Protein AF-Q1DBN6-F1 (afdb_monomer)

Foldseek 3Di:
DQDQPPPQFPDDDPDPPDTDHDADVPRDDDPVSVVVSVVSVVVVVVVPPDPPPPPDD

Solvent-accessible surface area (backbone atoms only — not comparable to full-atom values): 3955 Å² total; per-residue (Å²): 132,88,86,69,92,80,62,69,66,77,40,74,48,96,52,105,86,50,76,33,64,81,80,58,91,92,61,84,74,59,65,66,59,52,50,50,52,53,51,52,52,48,50,53,60,63,70,50,68,76,71,80,75,77,80,81,128

Organism: Myxococcus xanthus (strain DK1622) (NCBI:txid246197)

Secondary structure (DSSP, 8-state):
----TT----B--SSTT--B----TT----HHHHHHHHHHHHHHHHHS---------

Radius of gyration: 14.38 Å; Cα contacts (8 Å, |Δi|>4): 28; chains: 1; bounding box: 24×39×31 Å

pLDDT: mean 75.15, std 13.46, range [46.28, 90.69]

Mean predicted aligned error: 9.36 Å

Structure (mmCIF, N/CA/C/O backbone):
data_AF-Q1DBN6-F1
#
_entry.id   AF-Q1DBN6-F1
#
loop_
_atom_site.group_PDB
_atom_site.id
_atom_site.type_symbol
_atom_site.label_atom_id
_atom_site.label_alt_id
_atom_site.label_comp_id
_atom_site.label_asym_id
_atom_site.label_entity_id
_atom_site.label_seq_id
_atom_site.pdbx_PDB_ins_code
_atom_site.Cartn_x
_atom_site.Cartn_y
_atom_site.Cartn_z
_atom_site.occupancy
_atom_site.B_iso_or_equiv
_atom_site.auth_seq_id
_atom_site.auth_comp_id
_atom_site.auth_asym_id
_atom_site.auth_atom_id
_atom_site.pdbx_PDB_model_num
ATOM 1 N N . MET A 1 1 ? 0.348 2.438 15.917 1.00 60.62 1 MET A N 1
ATOM 2 C CA . MET A 1 1 ? 1.267 2.290 14.769 1.00 60.62 1 MET A CA 1
ATOM 3 C C . MET A 1 1 ? 0.823 1.062 13.993 1.00 60.62 1 MET A C 1
ATOM 5 O O . MET A 1 1 ? 0.411 0.109 14.639 1.00 60.62 1 MET A O 1
ATOM 9 N N . LEU A 1 2 ? 0.789 1.110 12.657 1.00 65.25 2 LEU A N 1
ATOM 10 C CA . LEU A 1 2 ? 0.388 -0.044 11.848 1.00 65.25 2 LEU A CA 1
ATOM 11 C C . LEU A 1 2 ? 1.542 -1.052 11.818 1.00 65.25 2 LEU A C 1
ATOM 13 O O . LEU A 1 2 ? 2.609 -0.729 11.290 1.00 65.25 2 LEU A O 1
ATOM 17 N N . GLU A 1 3 ? 1.339 -2.230 12.404 1.00 65.56 3 GLU A N 1
ATOM 18 C CA . GLU A 1 3 ? 2.287 -3.336 12.276 1.00 65.56 3 GLU A CA 1
ATOM 19 C C . GLU A 1 3 ? 2.227 -3.875 10.845 1.00 65.56 3 GLU A C 1
ATOM 21 O O . GLU A 1 3 ? 1.148 -4.127 10.309 1.00 65.56 3 GLU A O 1
ATOM 26 N N . GLU A 1 4 ? 3.388 -3.980 10.203 1.00 64.12 4 GLU A N 1
ATOM 27 C CA . GLU A 1 4 ? 3.502 -4.377 8.801 1.00 64.12 4 GLU A CA 1
ATOM 28 C C . GLU A 1 4 ? 4.531 -5.512 8.706 1.00 64.12 4 GLU A C 1
ATOM 30 O O . GLU A 1 4 ? 5.731 -5.238 8.744 1.00 64.12 4 GLU A O 1
ATOM 35 N N . PRO A 1 5 ? 4.084 -6.779 8.667 1.00 63.16 5 PRO A N 1
ATOM 36 C CA . PRO A 1 5 ? 4.977 -7.935 8.637 1.00 63.16 5 PRO A CA 1
ATOM 37 C C . PRO A 1 5 ? 5.542 -8.224 7.240 1.00 63.16 5 PRO A C 1
ATOM 39 O O . PRO A 1 5 ? 6.479 -9.008 7.126 1.00 63.16 5 PRO A O 1
ATOM 42 N N . SER A 1 6 ? 4.989 -7.617 6.182 1.00 68.88 6 SER A N 1
ATOM 43 C CA . SER A 1 6 ? 5.409 -7.864 4.796 1.00 68.88 6 SER A CA 1
ATOM 44 C C . SER A 1 6 ? 6.704 -7.140 4.418 1.00 68.88 6 SER A C 1
ATOM 46 O O . SER A 1 6 ? 7.277 -7.437 3.375 1.00 68.88 6 SER A O 1
ATOM 48 N N . GLY A 1 7 ? 7.152 -6.172 5.224 1.00 71.69 7 GLY A N 1
ATOM 49 C CA . GLY A 1 7 ? 8.314 -5.339 4.912 1.00 71.69 7 GLY A CA 1
ATOM 50 C C . GLY A 1 7 ? 8.101 -4.420 3.703 1.00 71.69 7 GLY A C 1
ATOM 51 O O . GLY A 1 7 ? 9.073 -4.013 3.079 1.00 71.69 7 GLY A O 1
ATOM 52 N N . LEU A 1 8 ? 6.849 -4.087 3.365 1.00 81.00 8 LEU A N 1
ATOM 53 C CA . LEU A 1 8 ? 6.509 -3.305 2.167 1.00 81.00 8 LEU A CA 1
ATOM 54 C C . LEU A 1 8 ? 7.055 -1.876 2.213 1.00 81.00 8 LEU A C 1
ATOM 56 O O .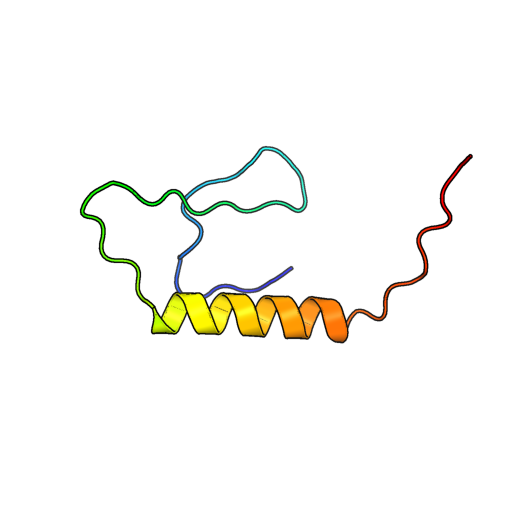 LEU A 1 8 ? 7.351 -1.292 1.179 1.00 81.00 8 LEU A O 1
ATOM 60 N N . PHE A 1 9 ? 7.164 -1.294 3.405 1.00 83.44 9 PHE A N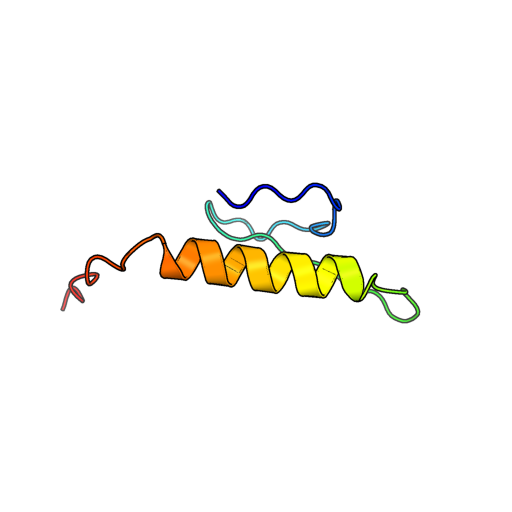 1
ATOM 61 C CA . PHE A 1 9 ? 7.718 0.044 3.575 1.00 83.44 9 PHE A CA 1
ATOM 62 C C . PHE A 1 9 ? 9.243 0.005 3.508 1.00 83.44 9 PHE A C 1
ATOM 64 O O . PHE A 1 9 ? 9.892 -0.399 4.473 1.00 83.44 9 PHE A O 1
ATOM 71 N N . ASN A 1 10 ? 9.791 0.472 2.391 1.00 79.12 10 ASN A N 1
ATOM 72 C CA . ASN A 1 10 ? 11.229 0.539 2.124 1.00 79.12 10 ASN A CA 1
ATOM 73 C C . ASN A 1 10 ? 11.811 1.959 2.256 1.00 79.12 10 ASN A C 1
ATOM 75 O O . ASN A 1 10 ? 13.029 2.106 2.292 1.00 79.12 10 ASN A O 1
ATOM 79 N N . SER A 1 11 ? 10.961 2.983 2.402 1.00 79.75 11 SER A N 1
ATOM 80 C CA . SER A 1 11 ? 11.378 4.378 2.530 1.00 79.75 11 SER A CA 1
ATOM 81 C C . SER A 1 11 ? 10.651 5.100 3.659 1.00 79.75 11 SER A C 1
ATOM 83 O O . SER A 1 11 ? 9.527 4.767 4.051 1.00 79.75 11 SER A O 1
ATOM 85 N N . SER A 1 12 ? 11.304 6.119 4.211 1.00 69.44 12 SER A N 1
ATOM 86 C CA . SER A 1 12 ? 10.745 6.963 5.269 1.00 69.44 12 SER A CA 1
ATOM 87 C C . SER A 1 12 ? 10.708 8.408 4.799 1.00 69.44 12 SER A C 1
ATOM 89 O O . SER A 1 12 ? 11.718 8.960 4.380 1.00 69.44 12 SER A O 1
ATOM 91 N N . LEU A 1 13 ? 9.535 9.030 4.887 1.00 69.56 13 LEU A N 1
ATOM 92 C CA . LEU A 1 13 ? 9.422 10.480 4.795 1.00 69.56 13 LEU A CA 1
ATOM 93 C C . LEU A 1 13 ? 9.654 11.009 6.203 1.00 69.56 13 LEU A C 1
ATOM 95 O O . LEU A 1 13 ? 8.897 10.639 7.100 1.00 69.56 13 LEU A O 1
ATOM 99 N N . ASP A 1 14 ? 10.691 11.825 6.393 1.00 56.69 14 ASP A N 1
ATOM 100 C CA . ASP A 1 14 ? 10.989 12.456 7.680 1.00 56.69 14 ASP A CA 1
ATOM 101 C C . ASP A 1 14 ? 9.707 13.080 8.263 1.00 56.69 14 ASP A C 1
ATOM 103 O O . ASP A 1 14 ? 9.082 13.972 7.681 1.00 56.69 14 ASP A O 1
ATOM 107 N N . GLY A 1 15 ? 9.215 12.478 9.345 1.00 57.41 15 GLY A N 1
ATOM 108 C CA . GLY A 1 15 ? 7.883 12.742 9.869 1.00 57.41 15 GLY A CA 1
ATOM 109 C C . GLY A 1 15 ? 7.343 11.574 10.685 1.00 57.41 15 GLY A C 1
ATOM 110 O O . GLY A 1 15 ? 7.041 10.511 10.153 1.00 57.41 15 GLY A O 1
ATOM 111 N N . ASN A 1 16 ? 7.123 11.823 11.977 1.00 61.78 16 ASN A N 1
ATOM 112 C CA . ASN A 1 16 ? 6.741 10.878 13.042 1.00 61.78 16 ASN A CA 1
ATOM 113 C C . ASN A 1 16 ? 5.561 9.910 12.746 1.00 61.78 16 ASN A C 1
ATOM 115 O O . ASN A 1 16 ? 5.286 9.020 13.540 1.00 61.78 16 ASN A O 1
ATOM 119 N N . ASN A 1 17 ? 4.823 10.087 11.643 1.00 68.31 17 ASN A N 1
ATOM 120 C CA . ASN A 1 17 ? 3.640 9.295 11.283 1.00 68.31 17 ASN A CA 1
ATOM 121 C C . ASN A 1 17 ? 3.557 8.905 9.793 1.00 68.31 17 ASN A C 1
ATOM 123 O O . ASN A 1 17 ? 2.503 8.439 9.354 1.00 68.31 17 ASN A O 1
ATOM 127 N N . ARG A 1 18 ? 4.606 9.118 8.986 1.00 75.06 18 ARG A N 1
ATOM 128 C CA . ARG A 1 18 ? 4.580 8.809 7.545 1.00 75.06 18 ARG A CA 1
ATOM 129 C C . ARG A 1 18 ? 5.577 7.701 7.211 1.00 75.06 18 ARG A C 1
ATOM 131 O O . ARG A 1 18 ? 6.724 7.744 7.628 1.00 75.06 18 ARG A O 1
ATOM 138 N N . ARG A 1 19 ? 5.124 6.709 6.442 1.00 82.81 19 ARG A N 1
ATOM 139 C CA . ARG A 1 19 ? 5.946 5.629 5.872 1.00 82.81 19 ARG A CA 1
ATOM 140 C C . ARG A 1 19 ? 5.703 5.595 4.364 1.00 82.81 19 ARG A C 1
ATOM 142 O O . ARG A 1 19 ? 4.567 5.826 3.945 1.00 82.81 19 ARG A O 1
ATOM 149 N N . ALA A 1 20 ? 6.742 5.341 3.578 1.00 84.62 20 ALA A N 1
ATOM 150 C CA . ALA A 1 20 ? 6.694 5.357 2.120 1.00 84.62 20 ALA A CA 1
ATOM 151 C C . ALA A 1 20 ? 7.113 4.004 1.528 1.00 84.62 20 ALA A C 1
ATOM 153 O O . ALA A 1 20 ? 7.805 3.207 2.166 1.00 84.62 20 ALA A O 1
ATOM 154 N N . ILE A 1 21 ? 6.6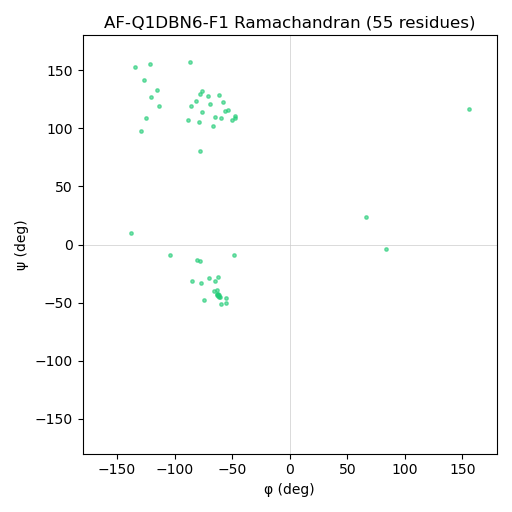29 3.754 0.315 1.00 86.38 21 ILE A N 1
ATOM 155 C CA . ILE A 1 21 ? 6.994 2.610 -0.514 1.00 86.38 21 ILE A CA 1
ATOM 156 C C . ILE A 1 21 ? 7.469 3.200 -1.834 1.00 86.38 21 ILE A C 1
ATOM 158 O O . ILE A 1 21 ? 6.656 3.736 -2.589 1.00 86.38 21 ILE A O 1
ATOM 162 N N . ASP A 1 22 ? 8.765 3.129 -2.084 1.00 86.94 22 ASP A N 1
ATOM 163 C CA . ASP A 1 22 ? 9.344 3.425 -3.384 1.00 86.94 22 ASP A CA 1
ATOM 164 C C . ASP A 1 22 ? 9.193 2.183 -4.258 1.00 86.94 22 ASP A C 1
ATOM 166 O O . ASP A 1 22 ? 9.611 1.094 -3.872 1.00 86.94 22 ASP A O 1
ATOM 170 N N . ILE A 1 23 ? 8.553 2.341 -5.414 1.00 86.69 23 ILE A N 1
ATOM 171 C CA . ILE A 1 23 ? 8.366 1.270 -6.394 1.00 86.69 23 ILE A CA 1
ATOM 172 C C . IL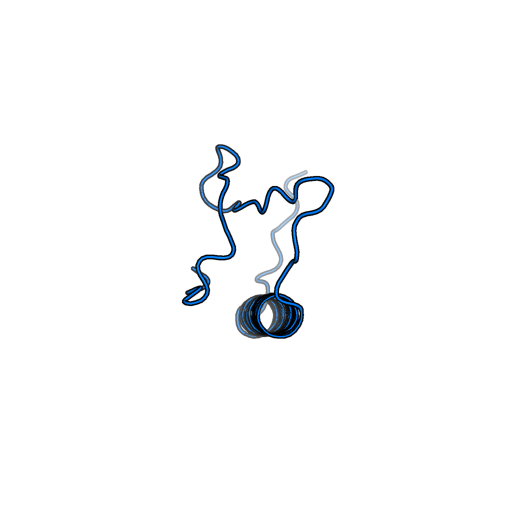E A 1 23 ? 9.178 1.656 -7.622 1.00 86.69 23 ILE A C 1
ATOM 174 O O . ILE A 1 23 ? 8.913 2.697 -8.230 1.00 86.69 23 ILE A O 1
ATOM 178 N N . HIS A 1 24 ? 10.156 0.831 -7.983 1.00 88.56 24 HIS A N 1
ATOM 179 C CA . HIS A 1 24 ? 10.987 1.077 -9.156 1.00 88.56 24 HIS A CA 1
ATOM 180 C C . HIS A 1 24 ? 10.345 0.517 -10.425 1.00 88.56 24 HIS A C 1
ATOM 182 O O . HIS A 1 24 ? 9.520 -0.399 -10.404 1.00 88.56 24 HIS A O 1
ATOM 188 N N . GLU A 1 25 ? 10.738 1.070 -11.568 1.00 88.19 25 GLU A N 1
ATOM 189 C CA . GLU A 1 25 ? 10.319 0.549 -12.863 1.00 88.19 25 GLU A CA 1
ATOM 190 C C . GLU A 1 25 ? 10.806 -0.901 -13.041 1.00 88.19 25 GLU A C 1
ATOM 192 O O . GLU A 1 25 ? 11.975 -1.210 -12.821 1.00 88.19 25 GLU A O 1
ATOM 197 N N . GLY A 1 26 ? 9.889 -1.803 -13.405 1.00 88.25 26 GLY A N 1
ATOM 198 C CA . GLY A 1 26 ? 10.162 -3.241 -13.525 1.00 88.25 26 GLY A CA 1
ATOM 199 C C . GLY A 1 26 ? 10.082 -4.031 -12.212 1.00 88.25 26 GLY A C 1
ATOM 200 O O . GLY A 1 26 ? 10.193 -5.257 -12.240 1.00 88.25 26 GLY A O 1
ATOM 201 N N . GLU A 1 27 ? 9.850 -3.372 -11.074 1.00 86.00 27 GLU A N 1
ATOM 202 C CA . GLU A 1 27 ? 9.684 -4.034 -9.781 1.00 86.00 27 GLU A CA 1
ATOM 203 C C . GLU A 1 27 ? 8.294 -4.678 -9.656 1.00 86.00 27 GLU A C 1
ATOM 205 O O . GLU A 1 27 ? 7.259 -4.063 -9.932 1.00 86.00 27 GLU A O 1
ATOM 210 N N . ALA A 1 28 ? 8.258 -5.938 -9.222 1.00 83.31 28 ALA A N 1
ATOM 211 C CA . ALA A 1 28 ? 7.012 -6.649 -8.974 1.00 83.31 28 ALA A CA 1
ATOM 212 C C . ALA A 1 28 ? 6.541 -6.402 -7.535 1.00 83.31 28 ALA A C 1
ATOM 214 O O . ALA A 1 28 ? 7.082 -6.963 -6.584 1.00 83.31 28 ALA A O 1
ATOM 215 N N . LEU A 1 29 ? 5.491 -5.596 -7.380 1.00 84.12 29 LEU A N 1
ATOM 216 C CA . LEU A 1 29 ? 4.833 -5.403 -6.092 1.00 84.12 29 LEU A CA 1
ATOM 217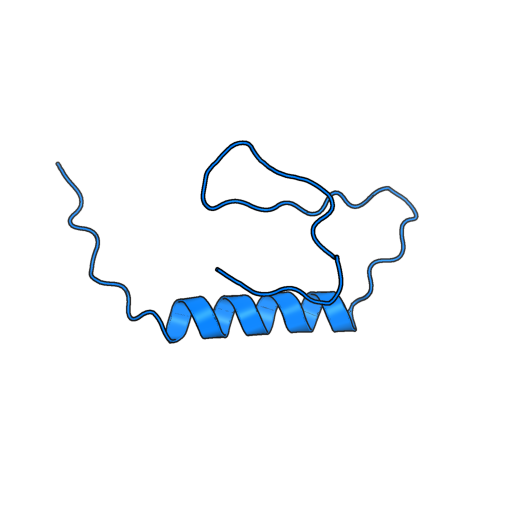 C C . LEU A 1 29 ? 3.923 -6.596 -5.767 1.00 84.12 29 LEU A C 1
ATOM 219 O O . LEU A 1 29 ? 3.045 -6.952 -6.560 1.00 84.12 29 LEU A O 1
ATOM 223 N N . ASP A 1 30 ? 4.056 -7.168 -4.568 1.00 87.19 30 ASP A N 1
ATOM 224 C CA . ASP A 1 30 ? 3.113 -8.180 -4.088 1.00 87.19 30 ASP A CA 1
ATOM 225 C C . ASP A 1 30 ? 1.729 -7.547 -3.862 1.00 87.19 30 ASP A C 1
ATOM 227 O O . ASP A 1 30 ? 1.447 -6.894 -2.853 1.00 87.19 30 ASP A O 1
ATOM 231 N N . ALA A 1 31 ? 0.825 -7.780 -4.815 1.00 88.94 31 ALA A N 1
ATOM 232 C CA . ALA A 1 31 ? -0.533 -7.254 -4.782 1.00 88.94 31 ALA A CA 1
ATOM 233 C C . ALA A 1 31 ? -1.359 -7.766 -3.587 1.00 88.94 31 ALA A C 1
ATOM 235 O O . ALA A 1 31 ? -2.290 -7.082 -3.148 1.00 88.94 31 ALA A O 1
ATOM 236 N N . LYS A 1 32 ? -1.066 -8.964 -3.062 1.00 89.00 32 LYS A N 1
ATOM 237 C CA . LYS A 1 32 ? -1.763 -9.527 -1.898 1.00 89.00 32 LYS A CA 1
ATOM 238 C C . LYS A 1 32 ? -1.312 -8.813 -0.631 1.00 89.00 32 LYS A C 1
ATOM 240 O O . LYS A 1 32 ? -2.171 -8.368 0.134 1.00 89.00 32 LYS A O 1
ATOM 245 N N . ALA A 1 33 ? -0.002 -8.656 -0.455 1.00 85.75 33 ALA A N 1
ATOM 246 C CA . ALA A 1 33 ? 0.566 -7.908 0.660 1.00 85.75 33 ALA A CA 1
ATOM 247 C C . ALA A 1 33 ? 0.111 -6.439 0.619 1.00 85.75 33 ALA A C 1
ATOM 249 O O . ALA A 1 33 ? -0.388 -5.911 1.614 1.00 85.75 33 ALA A O 1
ATOM 250 N N . PHE A 1 34 ? 0.144 -5.805 -0.557 1.00 88.62 34 PHE A N 1
ATOM 251 C CA . PHE A 1 34 ? -0.283 -4.415 -0.720 1.00 88.62 34 PHE A CA 1
ATOM 252 C C . PHE A 1 34 ? -1.769 -4.213 -0.386 1.00 88.62 34 PHE A C 1
ATOM 254 O O . PHE A 1 34 ? -2.135 -3.297 0.352 1.00 88.62 34 PHE A O 1
ATOM 261 N N . LYS A 1 35 ? -2.657 -5.105 -0.848 1.00 90.69 35 LYS A N 1
ATOM 262 C CA . LYS A 1 35 ? -4.081 -5.053 -0.465 1.00 90.69 35 LYS A CA 1
ATOM 263 C C . LYS A 1 35 ? -4.284 -5.259 1.036 1.00 90.69 35 LYS A C 1
ATOM 265 O O . LYS A 1 35 ? -5.158 -4.608 1.613 1.00 90.69 35 LYS A O 1
ATOM 270 N N . ALA A 1 36 ? -3.523 -6.158 1.660 1.00 89.81 36 ALA A N 1
ATOM 271 C CA . ALA A 1 36 ? -3.592 -6.390 3.100 1.00 89.81 36 ALA A CA 1
ATOM 272 C C . ALA A 1 36 ? -3.181 -5.134 3.883 1.00 89.81 36 ALA A C 1
ATOM 274 O O . ALA A 1 36 ? -3.908 -4.728 4.791 1.00 89.81 36 ALA A O 1
ATOM 275 N N . LEU A 1 37 ? -2.107 -4.466 3.454 1.00 87.50 37 LEU A N 1
ATOM 276 C CA . LEU A 1 37 ? -1.652 -3.197 4.016 1.00 87.50 37 LEU A CA 1
ATOM 277 C C . LEU A 1 37 ? -2.756 -2.130 3.986 1.00 87.50 37 LEU A C 1
ATOM 279 O O . LEU A 1 37 ? -3.063 -1.531 5.018 1.00 87.50 37 LEU A O 1
ATOM 283 N N . ILE A 1 38 ? -3.400 -1.920 2.831 1.00 87.81 38 ILE A N 1
ATOM 284 C CA . ILE A 1 38 ? -4.484 -0.930 2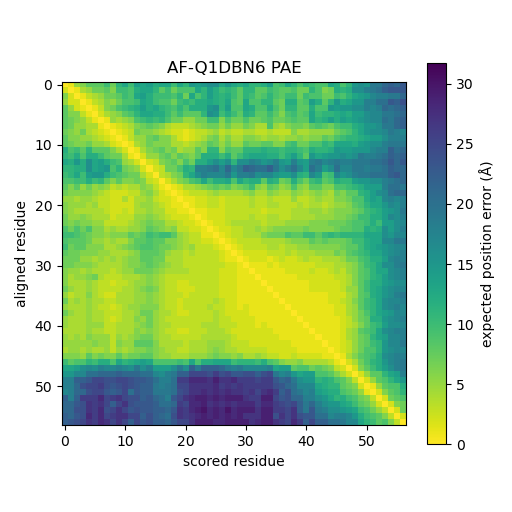.703 1.00 87.81 38 ILE A CA 1
ATOM 285 C C . ILE A 1 38 ? -5.659 -1.271 3.625 1.00 87.81 38 ILE A C 1
ATOM 287 O O . ILE A 1 38 ? -6.182 -0.393 4.311 1.00 87.81 38 ILE A O 1
ATOM 291 N N . ARG A 1 39 ? -6.064 -2.544 3.695 1.00 90.19 39 ARG A N 1
ATOM 292 C CA . ARG A 1 39 ? -7.155 -2.980 4.584 1.00 90.19 39 ARG A CA 1
ATOM 293 C C . ARG A 1 39 ? -6.823 -2.752 6.054 1.00 90.19 39 ARG A C 1
ATOM 295 O O . ARG A 1 39 ? -7.677 -2.272 6.795 1.00 90.19 39 ARG A O 1
ATOM 302 N N . ALA A 1 40 ? -5.596 -3.055 6.463 1.00 86.38 40 ALA A N 1
ATOM 303 C CA . ALA A 1 40 ? -5.142 -2.847 7.830 1.00 86.38 40 ALA A CA 1
ATOM 304 C C . ALA A 1 40 ? -5.085 -1.346 8.180 1.00 86.38 40 ALA A C 1
ATOM 306 O O . ALA A 1 40 ? -5.535 -0.946 9.254 1.00 86.38 40 ALA A O 1
ATOM 307 N N . ALA A 1 41 ? -4.641 -0.495 7.247 1.00 83.88 41 ALA A N 1
ATOM 308 C CA . ALA A 1 41 ? -4.672 0.958 7.405 1.00 83.88 41 ALA A CA 1
ATOM 309 C C . ALA A 1 41 ? -6.105 1.506 7.527 1.00 83.88 41 ALA A C 1
ATOM 311 O O . ALA A 1 41 ? -6.371 2.350 8.384 1.00 83.88 41 ALA A O 1
ATOM 312 N N . VAL A 1 42 ? -7.044 1.013 6.709 1.00 87.50 42 VAL A N 1
ATOM 313 C CA . VAL A 1 42 ? -8.470 1.359 6.826 1.00 87.50 42 VAL A CA 1
ATOM 314 C C . VAL A 1 42 ? -8.997 0.949 8.196 1.00 87.50 42 VAL A C 1
ATOM 316 O O . VAL A 1 42 ? -9.534 1.801 8.897 1.00 87.50 42 VAL A O 1
ATOM 319 N N . ALA A 1 43 ? -8.782 -0.303 8.611 1.00 87.25 43 ALA A N 1
ATOM 320 C CA . ALA A 1 43 ? -9.229 -0.805 9.907 1.00 87.25 43 ALA A CA 1
ATOM 321 C C . ALA A 1 43 ? -8.706 0.060 11.063 1.00 87.25 43 ALA A C 1
ATOM 323 O O . ALA A 1 43 ? -9.492 0.465 11.918 1.00 87.25 43 ALA A O 1
ATOM 324 N N . LEU A 1 44 ? -7.416 0.416 11.044 1.00 84.56 44 LEU A N 1
ATOM 325 C CA . LEU A 1 44 ? -6.793 1.305 12.026 1.00 84.56 44 LEU A CA 1
ATOM 326 C C . LEU A 1 44 ? -7.436 2.701 12.042 1.00 84.56 44 LEU A C 1
ATOM 328 O O . LEU A 1 44 ? -7.735 3.232 13.111 1.00 84.56 44 LEU A O 1
ATOM 332 N N . ASN A 1 45 ? -7.679 3.293 10.873 1.00 82.75 45 ASN A N 1
ATOM 333 C CA . ASN A 1 45 ? -8.299 4.617 10.755 1.00 82.75 45 ASN A CA 1
ATOM 334 C C . ASN A 1 45 ? -9.779 4.618 11.158 1.00 82.75 45 ASN A C 1
ATOM 336 O O . ASN A 1 45 ? -10.296 5.643 11.595 1.00 82.75 45 ASN A O 1
ATOM 340 N N . THR A 1 46 ? -10.470 3.491 10.987 1.00 84.56 46 THR A N 1
ATOM 341 C CA . THR A 1 46 ? -11.878 3.342 11.375 1.00 84.56 46 THR A CA 1
ATOM 342 C C . THR A 1 46 ? -12.052 2.957 12.842 1.00 84.56 46 THR A C 1
ATOM 344 O O . THR A 1 46 ? -13.038 3.359 13.452 1.00 84.56 46 THR A O 1
ATOM 347 N N . SER A 1 47 ? -11.109 2.208 13.426 1.00 73.81 47 SER A N 1
ATOM 348 C CA . SER A 1 47 ? -11.141 1.817 14.842 1.00 73.81 47 SER A CA 1
ATOM 349 C C . SER A 1 47 ? -10.722 2.965 15.756 1.00 73.81 47 SER A C 1
ATOM 351 O O . SER A 1 47 ? -11.270 3.135 16.845 1.00 73.81 47 SER A O 1
ATOM 353 N N . SER A 1 48 ? -9.806 3.814 15.288 1.00 63.22 48 SER A N 1
ATOM 354 C CA . SER A 1 48 ? -9.527 5.108 15.900 1.00 63.22 48 SER A CA 1
ATOM 355 C C . SER A 1 48 ? -10.614 6.103 15.492 1.00 63.22 48 SER A C 1
ATOM 357 O O . SER A 1 48 ? -10.443 6.905 14.579 1.00 63.22 48 SER A O 1
ATOM 359 N N . GLY A 1 49 ? -11.771 6.052 16.162 1.00 56.06 49 GLY A N 1
ATOM 360 C CA . GLY A 1 49 ? -12.815 7.063 16.002 1.00 56.06 49 GLY A CA 1
ATOM 361 C C . GLY A 1 49 ? -12.189 8.456 16.084 1.00 56.06 49 GLY A C 1
ATOM 362 O O . GLY A 1 49 ? -11.696 8.854 17.140 1.00 56.06 49 GLY A O 1
ATOM 363 N N . LYS A 1 50 ? -12.129 9.168 14.950 1.00 53.50 50 LYS A N 1
ATOM 364 C CA . LYS A 1 50 ? -11.557 10.515 14.856 1.00 53.50 50 LYS A CA 1
ATOM 365 C C . LYS A 1 50 ? -12.184 11.369 15.958 1.00 53.50 50 LYS A C 1
ATOM 367 O O . LYS A 1 50 ? -13.331 11.791 15.828 1.00 53.50 50 LYS A O 1
ATOM 372 N N . LYS A 1 51 ? -11.432 11.691 17.019 1.00 56.56 51 LYS A N 1
ATOM 373 C CA . LYS A 1 51 ? -11.733 12.907 17.778 1.00 56.56 51 LYS A CA 1
ATOM 374 C C . LYS A 1 51 ? -11.648 14.035 16.750 1.00 56.56 51 LYS A C 1
ATOM 376 O O . LYS A 1 51 ? -10.610 14.135 16.089 1.00 56.56 51 LYS A O 1
ATOM 381 N N . PRO A 1 52 ? -12.713 14.828 16.545 1.00 51.16 52 PRO A N 1
ATOM 382 C CA . PRO A 1 52 ? -12.670 15.919 15.590 1.00 51.16 52 PRO A CA 1
ATOM 383 C C . PRO A 1 52 ? -11.504 16.812 15.996 1.0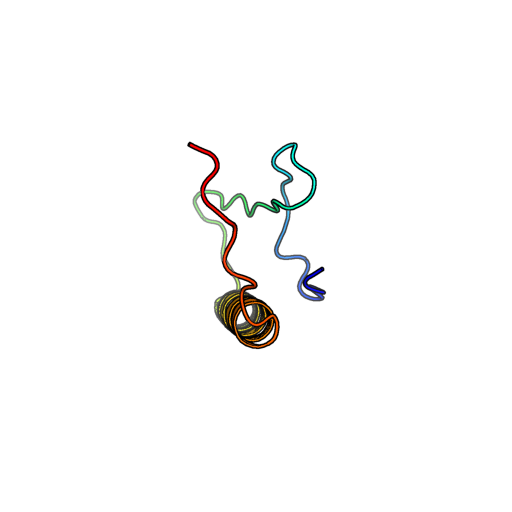0 51.16 52 PRO A C 1
ATOM 385 O O . PRO A 1 52 ? -11.486 17.367 17.096 1.00 51.16 52 PRO A O 1
ATOM 388 N N . THR A 1 53 ? -10.489 16.897 15.138 1.00 56.62 53 THR A N 1
ATOM 389 C CA . THR A 1 53 ? -9.410 17.853 15.347 1.00 56.62 53 THR A CA 1
ATOM 390 C C . THR A 1 53 ? -10.096 19.208 15.219 1.00 56.62 53 THR A C 1
ATOM 392 O O . THR A 1 53 ? -10.610 19.555 14.154 1.00 56.62 53 THR A O 1
ATOM 395 N N . LYS A 1 54 ? -10.229 19.942 16.330 1.00 51.88 54 LYS A N 1
ATOM 396 C CA . LYS A 1 54 ? -10.674 21.333 16.271 1.00 51.88 54 LYS A CA 1
ATOM 397 C C . LYS A 1 54 ? -9.734 22.026 15.289 1.00 51.88 54 LYS A C 1
ATOM 399 O O . LYS A 1 54 ? -8.529 22.06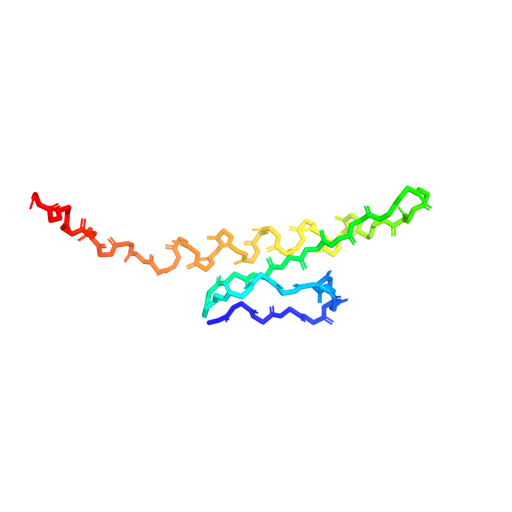3 15.521 1.00 51.88 54 LYS A O 1
ATOM 404 N N . ARG A 1 55 ? -10.277 22.494 14.162 1.00 50.72 55 ARG A N 1
ATOM 405 C CA . ARG A 1 55 ? -9.577 23.426 13.280 1.00 50.72 55 ARG A CA 1
ATOM 406 C C . ARG A 1 55 ? -9.278 24.657 14.130 1.00 50.72 55 ARG A C 1
ATOM 408 O O . ARG A 1 55 ? -10.211 25.351 14.530 1.00 50.72 55 ARG A O 1
ATOM 415 N N . SER A 1 56 ? -8.013 24.866 14.465 1.00 54.62 56 SER A N 1
ATOM 416 C CA . SER A 1 56 ? -7.560 26.133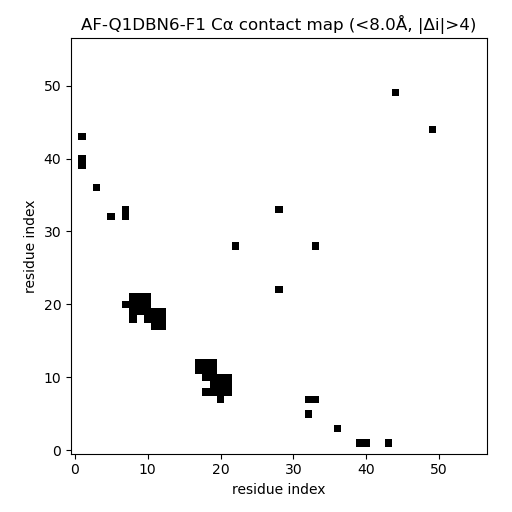 15.027 1.00 54.62 56 SER A CA 1
ATOM 417 C C . SER A 1 56 ? -7.648 27.170 13.912 1.00 54.62 56 SER A C 1
ATOM 419 O O . SER A 1 56 ? -7.117 26.945 12.824 1.00 54.62 56 SER A O 1
ATOM 421 N N . LYS A 1 57 ? -8.436 28.212 14.172 1.00 46.28 57 LYS A N 1
ATOM 422 C CA . LYS A 1 57 ? -8.618 29.390 13.326 1.00 46.28 57 LYS A CA 1
ATOM 423 C C . LYS A 1 57 ? -7.375 30.269 13.370 1.00 46.28 57 LYS A C 1
ATOM 425 O O . LYS A 1 57 ? -6.751 30.303 14.453 1.00 46.28 57 LYS A O 1
#

Sequence (57 aa):
MLEEPSGLFNSSLDGNNRRAIDIHEGEALDAKAFKALIRAAVALNTSSGKKPTKRSK